Protein AF-A0AA88UWK4-F1 (afdb_monomer)

Mean predicted aligned error: 11.51 Å

Radius of gyration: 23.05 Å; Cα contacts (8 Å, |Δi|>4): 82; chains: 1; bounding box: 67×38×48 Å

pLDDT: mean 76.16, std 17.75, range [34.31, 93.62]

Organism: NCBI:txid112253

InterPro domains:
  IPR007863 Peptidase M16, C-terminal [PF05193] (40-125)
  IPR011249 Metalloenzyme, LuxS/M16 peptidase-like [SSF63411] (24-85)
  IPR011249 Metalloenzyme, LuxS/M16 peptidase-like [SSF63411] (92-139)
  IPR050626 Peptidase M16 [PTHR43690] (22-139)

Sequence (154 aa):
MTKTAVSLTLKELAICRLLTACTGNWDTLEVRPKARGLDTRQELLKFYEENYSANLMHLVVYAKESLDKIQSWVQNKFQEIRNTDRSYLRFPGQPCGEEHLQILVKAVPVKQGHKLRIVWPTTPSIFHYKEGPSRMHSYRILSVSNDQILELPL

Structure (mmCIF, N/CA/C/O backbone):
data_AF-A0AA88UWK4-F1
#
_entry.id   AF-A0AA88UWK4-F1
#
loop_
_atom_site.group_PDB
_atom_site.id
_atom_site.type_symbol
_atom_site.label_atom_id
_atom_site.label_alt_id
_atom_site.label_comp_id
_atom_site.label_asym_id
_atom_site.label_entity_id
_atom_site.label_seq_id
_atom_site.pdbx_PDB_ins_code
_atom_site.Cartn_x
_atom_site.Cartn_y
_atom_site.Cartn_z
_atom_site.occupancy
_atom_site.B_iso_or_equiv
_atom_site.auth_seq_id
_atom_site.auth_comp_id
_atom_site.auth_asym_id
_atom_site.auth_atom_id
_atom_site.pdbx_PDB_model_num
ATOM 1 N N . MET A 1 1 ? -19.348 24.586 9.462 1.00 36.88 1 MET A N 1
ATOM 2 C CA . MET A 1 1 ? -18.651 23.709 8.494 1.00 36.88 1 MET A CA 1
ATOM 3 C C . MET A 1 1 ? -17.726 22.761 9.252 1.00 36.88 1 MET A C 1
ATOM 5 O O . MET A 1 1 ? -16.619 23.144 9.615 1.00 36.88 1 MET A O 1
ATOM 9 N N . THR A 1 2 ? -18.198 21.562 9.587 1.00 35.56 2 THR A N 1
ATOM 10 C CA . THR A 1 2 ? -17.388 20.504 10.206 1.00 35.56 2 THR A CA 1
ATOM 11 C C . THR A 1 2 ? -16.641 19.758 9.102 1.00 35.56 2 THR A C 1
ATOM 13 O O . THR A 1 2 ? -17.247 19.142 8.233 1.00 35.56 2 THR A O 1
ATOM 16 N N . LYS A 1 3 ? -15.308 19.879 9.076 1.00 37.47 3 LYS A N 1
ATOM 17 C CA . LYS A 1 3 ? -14.453 19.037 8.232 1.00 37.47 3 LYS A CA 1
ATOM 18 C C . LYS A 1 3 ? -14.250 17.718 8.973 1.00 37.47 3 LYS A C 1
ATOM 20 O O . LYS A 1 3 ? -13.468 17.680 9.917 1.00 37.47 3 LYS A O 1
ATOM 25 N N . THR A 1 4 ? -14.962 16.673 8.572 1.00 42.09 4 THR A N 1
ATOM 26 C CA . THR A 1 4 ? -14.665 15.301 8.993 1.00 42.09 4 THR A CA 1
ATOM 27 C C . THR A 1 4 ? -13.615 14.753 8.036 1.00 42.09 4 THR A C 1
ATOM 29 O O . THR A 1 4 ? -13.880 14.613 6.843 1.00 42.09 4 THR A O 1
ATOM 32 N N . ALA A 1 5 ? -12.410 14.487 8.534 1.00 45.91 5 ALA A N 1
ATOM 33 C CA . ALA A 1 5 ? -11.391 13.793 7.757 1.00 45.91 5 ALA A CA 1
ATOM 34 C C . ALA A 1 5 ? -11.510 12.299 8.062 1.00 45.91 5 ALA A C 1
ATOM 36 O O . ALA A 1 5 ? -11.279 11.870 9.193 1.00 45.91 5 ALA A O 1
ATOM 37 N N . VAL A 1 6 ? -11.919 11.528 7.059 1.00 47.62 6 VAL A N 1
ATOM 38 C CA . VAL A 1 6 ? -11.982 10.066 7.102 1.00 47.62 6 VAL A CA 1
ATOM 39 C C . VAL A 1 6 ? -10.823 9.574 6.250 1.00 47.62 6 VAL A C 1
ATOM 41 O O . VAL A 1 6 ? -10.834 9.760 5.036 1.00 47.62 6 VAL A O 1
ATOM 44 N N . SER A 1 7 ? -9.807 8.995 6.882 1.00 44.47 7 SER A N 1
ATOM 45 C CA . SER A 1 7 ? -8.721 8.328 6.171 1.00 44.47 7 SER A CA 1
ATOM 46 C C . SER A 1 7 ? -8.895 6.828 6.347 1.00 44.47 7 SER A C 1
ATOM 48 O O . SER A 1 7 ? -8.703 6.294 7.441 1.00 44.47 7 SER A O 1
ATOM 50 N N . LEU A 1 8 ? -9.318 6.159 5.275 1.00 42.22 8 LEU A N 1
ATOM 51 C CA . LEU A 1 8 ? -9.213 4.710 5.160 1.00 42.22 8 LEU A CA 1
ATOM 52 C C . LEU A 1 8 ? -7.839 4.420 4.596 1.00 42.22 8 LEU A C 1
ATOM 54 O O . LEU A 1 8 ? -7.591 4.600 3.404 1.00 42.22 8 LEU A O 1
ATOM 58 N N . THR A 1 9 ? -6.939 3.993 5.466 1.00 41.75 9 THR A N 1
ATOM 59 C CA . THR A 1 9 ? -5.679 3.431 5.023 1.00 41.75 9 THR A CA 1
ATOM 60 C C . THR A 1 9 ? -5.873 1.926 4.956 1.00 41.75 9 THR A C 1
ATOM 62 O O . THR A 1 9 ? -5.909 1.214 5.959 1.00 41.75 9 THR A O 1
ATOM 65 N N . LEU A 1 10 ? -5.988 1.407 3.735 1.00 40.94 10 LEU A N 1
ATOM 66 C CA . LEU A 1 10 ? -5.460 0.073 3.495 1.00 40.94 10 LEU A CA 1
ATOM 67 C C . LEU A 1 10 ? -3.970 0.202 3.801 1.00 40.94 10 LEU A C 1
ATOM 69 O O . LEU A 1 10 ? -3.255 0.863 3.047 1.00 40.94 10 LEU A O 1
ATOM 73 N N . LYS A 1 11 ? -3.523 -0.320 4.957 1.00 40.34 11 LYS A N 1
ATOM 74 C CA . LYS A 1 11 ? -2.088 -0.511 5.205 1.00 40.34 11 LYS A CA 1
ATOM 75 C C . LYS A 1 11 ? -1.566 -1.177 3.960 1.00 40.34 11 LYS A C 1
ATOM 77 O O . LYS A 1 11 ? -2.089 -2.234 3.621 1.00 40.34 11 LYS A O 1
ATOM 82 N N . GLU A 1 12 ? -0.664 -0.467 3.286 1.00 38.22 12 GLU A N 1
ATOM 83 C CA . GLU A 1 12 ? -0.158 -0.758 1.956 1.00 38.22 12 GLU A CA 1
ATOM 84 C C . GLU A 1 12 ? -0.389 -2.227 1.617 1.00 38.22 12 GLU A C 1
ATOM 86 O O . GLU A 1 12 ? 0.346 -3.115 2.055 1.00 38.22 12 GLU A O 1
ATOM 91 N N . LEU A 1 13 ? -1.434 -2.484 0.824 1.00 38.31 13 LEU A N 1
ATOM 92 C CA . LEU A 1 13 ? -1.375 -3.563 -0.142 1.00 38.31 13 LEU A CA 1
ATOM 93 C C . LEU A 1 13 ? -0.200 -3.171 -1.033 1.00 38.31 13 LEU A C 1
ATOM 95 O O . LEU A 1 13 ? -0.368 -2.561 -2.084 1.00 38.31 13 LEU A O 1
ATOM 99 N N . ALA A 1 14 ? 1.012 -3.417 -0.534 1.00 40.28 14 ALA A N 1
ATOM 100 C CA . ALA A 1 14 ? 2.266 -3.277 -1.230 1.00 40.28 14 ALA A CA 1
ATOM 101 C C . ALA A 1 14 ? 2.276 -4.392 -2.270 1.00 40.28 14 ALA A C 1
ATOM 103 O O . ALA A 1 14 ? 3.037 -5.352 -2.210 1.00 40.28 14 ALA A O 1
ATOM 104 N N . ILE A 1 15 ? 1.393 -4.255 -3.254 1.00 40.16 15 ILE A N 1
ATOM 105 C CA . ILE A 1 15 ? 1.419 -4.952 -4.527 1.00 40.16 15 ILE A CA 1
ATOM 106 C C . ILE A 1 15 ? 2.450 -4.212 -5.376 1.00 40.16 15 ILE A C 1
ATOM 108 O O . ILE A 1 15 ? 2.211 -3.736 -6.475 1.00 40.16 15 ILE A O 1
ATOM 112 N N . CYS A 1 16 ? 3.643 -4.088 -4.822 1.00 38.03 16 CYS A N 1
ATOM 113 C CA . CYS A 1 16 ? 4.841 -3.985 -5.601 1.00 38.03 16 CYS A CA 1
ATOM 114 C C . CYS A 1 16 ? 5.586 -5.255 -5.207 1.00 38.03 16 CYS A C 1
ATOM 116 O O . CYS A 1 16 ? 6.433 -5.247 -4.316 1.00 38.03 16 CYS A O 1
ATOM 118 N N . ARG A 1 17 ? 5.277 -6.380 -5.880 1.00 50.75 17 ARG A N 1
ATOM 119 C CA . ARG A 1 17 ? 6.349 -7.355 -6.139 1.00 50.75 17 ARG A CA 1
ATOM 120 C C . ARG A 1 17 ? 7.501 -6.485 -6.623 1.00 50.75 17 ARG A C 1
ATOM 122 O O . ARG A 1 17 ? 7.263 -5.752 -7.577 1.00 50.75 17 ARG A O 1
ATOM 129 N N . LEU A 1 18 ? 8.639 -6.486 -5.931 1.00 50.09 18 LEU A N 1
ATOM 130 C CA . LEU A 1 18 ? 9.681 -5.435 -5.925 1.00 50.09 18 LEU A CA 1
ATOM 131 C C . LEU A 1 18 ? 10.144 -4.895 -7.301 1.00 50.09 18 LEU A C 1
ATOM 133 O O . LEU A 1 18 ? 10.849 -3.896 -7.362 1.00 50.09 18 LEU A O 1
ATOM 137 N N . LEU A 1 19 ? 9.728 -5.533 -8.395 1.00 50.56 19 LEU A N 1
ATOM 138 C CA . LEU A 1 19 ? 10.054 -5.251 -9.789 1.00 50.56 19 LEU A CA 1
ATOM 139 C C . LEU A 1 19 ? 8.848 -4.817 -10.657 1.00 50.56 19 LEU A C 1
ATOM 141 O O . LEU A 1 19 ? 8.991 -4.662 -11.866 1.00 50.56 19 LEU A O 1
ATOM 145 N N . THR A 1 20 ? 7.648 -4.653 -10.092 1.00 59.19 20 THR A N 1
ATOM 146 C CA . THR A 1 20 ? 6.429 -4.300 -10.850 1.00 59.19 20 THR A CA 1
ATOM 147 C C . THR A 1 20 ? 6.219 -2.789 -10.864 1.00 59.19 20 THR A C 1
ATOM 149 O O . THR A 1 20 ? 6.358 -2.134 -9.835 1.00 59.19 20 THR A O 1
ATOM 152 N N . ALA A 1 21 ? 5.862 -2.225 -12.020 1.00 68.38 21 ALA A N 1
ATOM 153 C CA . ALA A 1 21 ? 5.541 -0.805 -12.140 1.00 68.38 21 ALA A CA 1
ATOM 154 C C . ALA A 1 21 ? 4.229 -0.478 -11.405 1.00 68.38 21 ALA A C 1
ATOM 156 O O . ALA A 1 21 ? 3.156 -0.883 -11.844 1.00 68.38 21 ALA A O 1
ATOM 157 N N . CYS A 1 22 ? 4.315 0.266 -10.299 1.00 68.69 22 CYS A N 1
ATOM 158 C CA . CYS A 1 22 ? 3.179 0.463 -9.390 1.00 68.69 22 CYS A CA 1
ATOM 159 C C . CYS A 1 22 ? 2.201 1.57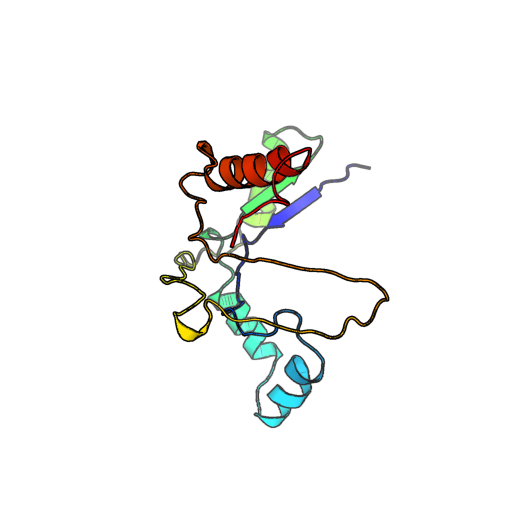4 -9.830 1.00 68.69 22 CYS A C 1
ATOM 161 O O . CYS A 1 22 ? 1.063 1.593 -9.380 1.00 68.69 22 CYS A O 1
ATOM 163 N N . THR A 1 23 ? 2.616 2.505 -10.698 1.00 77.75 23 THR A N 1
ATOM 164 C CA . THR A 1 23 ? 1.768 3.636 -11.134 1.00 77.75 23 THR A CA 1
ATOM 165 C C . THR A 1 23 ? 0.768 3.249 -12.227 1.00 77.75 23 THR A C 1
ATOM 167 O O . THR A 1 23 ? -0.332 3.792 -12.271 1.00 77.75 23 THR A O 1
ATOM 170 N N . GLY A 1 24 ? 1.152 2.322 -13.110 1.00 83.56 24 GLY A N 1
ATOM 171 C CA . GLY A 1 24 ? 0.427 2.051 -14.352 1.00 83.56 24 GLY A CA 1
ATOM 172 C C . GLY A 1 24 ? 0.505 3.206 -15.368 1.00 83.56 24 GLY A C 1
ATOM 173 O O . GLY A 1 24 ? 0.806 4.353 -15.044 1.00 83.56 24 GLY A O 1
ATOM 174 N N . ASN A 1 25 ? 0.267 2.888 -16.635 1.00 87.00 25 ASN A N 1
ATOM 175 C CA . ASN A 1 25 ? 0.093 3.822 -17.747 1.00 87.00 25 ASN A CA 1
ATOM 176 C C . ASN A 1 25 ? -0.973 3.286 -18.729 1.00 87.00 25 ASN A C 1
ATOM 178 O O . ASN A 1 25 ? -1.467 2.164 -18.571 1.00 87.00 25 ASN A O 1
ATOM 182 N N . TRP A 1 26 ? -1.305 4.078 -19.754 1.00 87.44 26 TRP A N 1
ATOM 183 C CA . TRP A 1 26 ? -2.288 3.708 -20.783 1.00 87.44 26 TRP A CA 1
ATOM 184 C C . TRP A 1 26 ? -1.973 2.367 -21.464 1.00 87.44 26 TRP A C 1
ATOM 186 O O . TRP A 1 26 ? -2.854 1.531 -21.658 1.00 87.44 26 TRP A O 1
ATOM 196 N N . ASP A 1 27 ? -0.695 2.115 -21.737 1.00 88.56 27 ASP A N 1
ATOM 197 C CA . ASP A 1 27 ? -0.240 0.861 -22.329 1.00 88.56 27 ASP A CA 1
ATOM 198 C C . ASP A 1 27 ? -0.511 -0.349 -21.409 1.00 88.56 27 ASP A C 1
ATOM 200 O O . ASP A 1 27 ? -1.065 -1.361 -21.840 1.00 88.56 27 ASP A O 1
ATOM 204 N N . THR A 1 28 ? -0.215 -0.235 -20.112 1.00 86.94 28 THR A N 1
ATOM 205 C CA . THR A 1 28 ? -0.408 -1.320 -19.137 1.00 86.94 28 THR A CA 1
ATOM 206 C C . THR A 1 28 ? -1.866 -1.567 -18.753 1.00 86.94 28 THR A C 1
ATOM 208 O O . THR A 1 28 ? -2.195 -2.696 -18.402 1.00 86.94 28 THR A O 1
ATOM 211 N N . LEU A 1 29 ? -2.723 -0.541 -18.796 1.00 86.12 29 LEU A N 1
ATOM 212 C CA . LEU A 1 29 ? -4.106 -0.617 -18.307 1.00 86.12 29 LEU A CA 1
ATOM 213 C C . LEU A 1 29 ? -5.137 -0.812 -19.426 1.00 86.12 29 LEU A C 1
ATOM 215 O O . LEU A 1 29 ? -6.233 -1.305 -19.157 1.00 86.12 29 LEU A O 1
ATOM 219 N N . GLU A 1 30 ? -4.797 -0.459 -20.669 1.00 84.94 30 GLU A N 1
ATOM 220 C CA . GLU A 1 30 ? -5.730 -0.524 -21.794 1.00 84.94 30 GLU A CA 1
ATOM 221 C C . GLU A 1 30 ? -5.175 -1.298 -22.992 1.00 84.94 30 GLU A C 1
ATOM 223 O O . GLU A 1 30 ? -5.782 -2.286 -23.403 1.00 84.94 30 GLU A O 1
ATOM 228 N N . VAL A 1 31 ? -4.017 -0.909 -23.534 1.00 89.75 31 VAL A N 1
ATOM 229 C CA . VAL A 1 31 ? -3.499 -1.491 -24.788 1.00 89.75 31 VAL A CA 1
ATOM 230 C C . VAL A 1 31 ? -3.124 -2.966 -24.613 1.00 89.75 31 VAL A C 1
ATOM 232 O O . VAL A 1 31 ? -3.616 -3.829 -25.343 1.00 89.75 31 VAL A O 1
ATOM 235 N N . ARG A 1 32 ? -2.289 -3.290 -23.618 1.00 89.75 32 ARG A N 1
ATOM 236 C CA . ARG A 1 32 ? -1.813 -4.664 -23.379 1.00 89.75 32 ARG A CA 1
ATOM 237 C C . ARG A 1 32 ? -2.914 -5.613 -22.889 1.00 89.75 32 ARG A C 1
ATOM 239 O O . ARG A 1 32 ? -2.930 -6.746 -23.372 1.00 89.75 32 ARG A O 1
ATOM 246 N N . PRO A 1 33 ? -3.828 -5.220 -21.978 1.00 88.69 33 PRO A N 1
ATOM 247 C CA . PRO A 1 33 ? -4.951 -6.072 -21.584 1.00 88.69 33 PRO A CA 1
ATOM 248 C C . PRO A 1 33 ? -5.904 -6.371 -22.744 1.00 88.69 33 PRO A C 1
ATOM 250 O O . PRO A 1 33 ? -6.212 -7.539 -22.975 1.00 88.69 33 PRO A O 1
ATOM 253 N N . LYS A 1 34 ? -6.276 -5.361 -23.547 1.00 89.00 34 LYS A N 1
ATOM 254 C CA . LYS A 1 34 ? -7.136 -5.555 -24.728 1.00 89.00 34 LYS A CA 1
ATOM 255 C C . LYS A 1 34 ? -6.496 -6.480 -25.759 1.00 89.00 34 LYS A C 1
ATOM 257 O O . LYS A 1 34 ? -7.164 -7.375 -26.264 1.00 89.00 34 LYS A O 1
ATOM 262 N N . ALA A 1 35 ? -5.195 -6.329 -26.014 1.00 90.50 35 ALA A N 1
ATOM 263 C CA . ALA A 1 35 ? -4.453 -7.227 -26.903 1.00 90.50 35 ALA A CA 1
ATOM 264 C C . ALA A 1 35 ? -4.426 -8.688 -26.407 1.00 90.50 35 ALA A C 1
ATOM 266 O O . ALA A 1 35 ? -4.276 -9.607 -27.205 1.00 90.50 35 ALA A O 1
ATOM 267 N N . ARG A 1 36 ? -4.581 -8.911 -25.096 1.00 90.00 36 ARG A N 1
ATOM 268 C CA . ARG A 1 36 ? -4.672 -10.239 -24.467 1.00 90.00 36 ARG A CA 1
ATOM 269 C C . ARG A 1 36 ? -6.112 -10.736 -24.299 1.00 90.00 36 ARG A C 1
ATOM 271 O O . ARG A 1 36 ? -6.301 -11.809 -23.738 1.00 90.00 36 ARG A O 1
ATOM 278 N N . GLY A 1 37 ? -7.109 -9.972 -24.751 1.00 89.62 37 GLY A N 1
ATOM 279 C CA . GLY A 1 37 ? -8.526 -10.300 -24.580 1.00 89.62 37 GLY A CA 1
ATOM 280 C C . GLY A 1 37 ? -9.025 -10.199 -23.135 1.00 89.62 37 GLY A C 1
ATOM 281 O O . GLY A 1 37 ? -10.028 -10.819 -22.799 1.00 89.62 37 GLY A O 1
ATOM 282 N N . LEU A 1 38 ? -8.328 -9.454 -22.272 1.00 88.88 38 LEU A N 1
ATOM 283 C CA . LEU A 1 38 ? -8.717 -9.254 -20.877 1.00 88.88 38 LEU A CA 1
ATOM 284 C C . LEU A 1 38 ? -9.616 -8.023 -20.741 1.00 88.88 38 LEU A C 1
ATOM 286 O O . LEU A 1 38 ? -9.285 -6.946 -21.242 1.00 88.88 38 LEU A O 1
ATOM 290 N N . ASP A 1 39 ? -10.720 -8.171 -20.009 1.00 90.31 39 ASP A N 1
ATOM 291 C CA . ASP A 1 39 ? -11.547 -7.044 -19.586 1.00 90.31 39 ASP A CA 1
ATOM 292 C C . ASP A 1 39 ? -10.990 -6.449 -18.287 1.00 90.31 39 ASP A C 1
ATOM 294 O O . ASP A 1 39 ? -11.101 -7.030 -17.203 1.00 90.31 39 ASP A O 1
ATOM 298 N N . 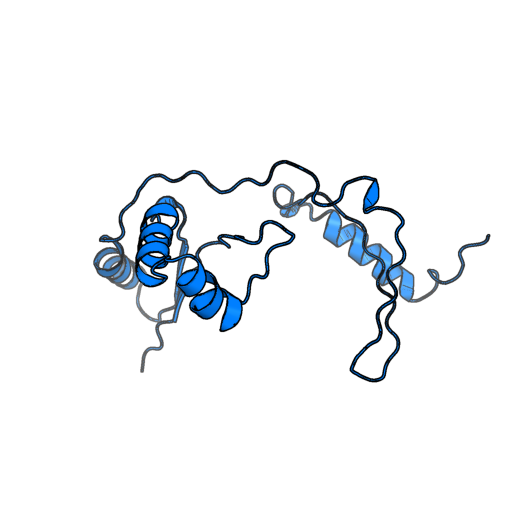THR A 1 40 ? -10.413 -5.250 -18.392 1.00 87.38 40 THR A N 1
ATOM 299 C CA . THR A 1 40 ? -9.848 -4.512 -17.257 1.00 87.38 40 THR A CA 1
ATOM 300 C C . THR A 1 40 ? -10.872 -4.296 -16.136 1.00 87.38 40 THR A C 1
ATOM 302 O O . THR A 1 40 ? -10.498 -4.279 -14.963 1.00 87.38 40 THR A O 1
ATOM 305 N N . ARG A 1 41 ? -12.169 -4.160 -16.452 1.00 89.38 41 ARG A N 1
ATOM 306 C CA . ARG A 1 41 ? -13.217 -3.976 -15.437 1.00 89.38 41 ARG A CA 1
ATOM 307 C C . ARG A 1 41 ? -13.413 -5.235 -14.600 1.00 89.38 41 ARG A C 1
ATOM 309 O O . ARG A 1 41 ? -13.557 -5.132 -13.384 1.00 89.38 41 ARG A O 1
ATOM 316 N N . GLN A 1 42 ? -13.437 -6.401 -15.239 1.00 91.31 42 GLN A N 1
ATOM 317 C CA . GLN A 1 42 ? -13.609 -7.673 -14.536 1.00 91.31 42 GLN A CA 1
ATOM 318 C C . GLN A 1 42 ? -12.411 -7.970 -13.636 1.00 91.31 42 GLN A C 1
ATOM 320 O O . GLN A 1 42 ? -12.600 -8.338 -12.480 1.00 91.31 42 GLN A O 1
ATOM 325 N N . GLU A 1 43 ? -11.192 -7.720 -14.116 1.00 88.38 43 GLU A N 1
ATOM 326 C CA . GLU A 1 43 ? -9.985 -7.875 -13.296 1.00 88.38 43 GLU A CA 1
ATOM 327 C C . GLU A 1 43 ? -9.958 -6.904 -12.108 1.00 88.38 43 GLU A C 1
ATOM 329 O O . GLU A 1 43 ? -9.540 -7.283 -11.017 1.00 88.38 43 GLU A O 1
ATOM 334 N N . LEU A 1 44 ? -10.469 -5.677 -12.264 1.00 88.31 44 LEU A N 1
ATOM 335 C CA . LEU A 1 44 ? -10.611 -4.738 -11.146 1.00 88.31 44 LEU A CA 1
ATOM 336 C C . LEU A 1 44 ? -11.596 -5.254 -10.083 1.00 88.31 44 LEU A C 1
ATOM 338 O O . LEU A 1 44 ? -11.325 -5.145 -8.888 1.00 88.31 44 LEU A O 1
ATOM 342 N N . LEU A 1 45 ? -12.735 -5.810 -10.506 1.00 89.75 45 LEU A N 1
ATOM 343 C CA . LEU A 1 45 ? -13.728 -6.383 -9.591 1.00 89.75 45 LEU A CA 1
ATOM 344 C C . LEU A 1 45 ? -13.165 -7.598 -8.854 1.00 89.75 45 LEU A C 1
ATOM 346 O O . LEU A 1 45 ? -13.262 -7.673 -7.632 1.00 89.75 45 LEU A O 1
ATOM 350 N N . LYS A 1 46 ? -12.497 -8.494 -9.578 1.00 89.38 46 LYS A N 1
ATOM 351 C CA . LYS A 1 46 ? -11.799 -9.639 -8.997 1.00 89.38 46 LYS A CA 1
ATOM 352 C C . LYS A 1 46 ? -10.743 -9.192 -7.987 1.00 89.38 46 LYS A C 1
ATOM 354 O O . LYS A 1 46 ? -10.706 -9.685 -6.866 1.00 89.38 46 LYS A O 1
ATOM 359 N N . PHE A 1 47 ? -9.938 -8.194 -8.345 1.00 87.25 47 PHE A N 1
ATOM 360 C CA . PHE A 1 47 ? -8.943 -7.616 -7.450 1.00 87.25 47 PHE A CA 1
ATOM 361 C C . PHE A 1 47 ? -9.572 -7.044 -6.171 1.00 87.25 47 PHE A C 1
ATOM 363 O O . PHE A 1 47 ? -9.037 -7.251 -5.077 1.00 87.25 47 PHE A O 1
ATOM 370 N N . TYR A 1 48 ? -10.706 -6.349 -6.295 1.00 86.12 48 TYR A N 1
ATOM 371 C CA . TYR A 1 48 ? -11.467 -5.836 -5.159 1.00 86.12 48 TYR A CA 1
ATOM 372 C C . TYR A 1 48 ? -11.931 -6.978 -4.245 1.00 86.12 48 TYR A C 1
ATOM 374 O O . TYR A 1 48 ? -11.630 -6.962 -3.056 1.00 86.12 48 TYR A O 1
ATOM 382 N N . GLU A 1 49 ? -12.574 -8.009 -4.787 1.00 87.31 49 GLU A N 1
ATOM 383 C CA . GLU A 1 49 ? -13.070 -9.156 -4.012 1.00 87.31 49 GLU A CA 1
ATOM 384 C C . GLU A 1 49 ? -11.951 -9.980 -3.347 1.00 87.31 49 GLU A C 1
ATOM 386 O O . GLU A 1 49 ? -12.129 -10.550 -2.266 1.00 87.31 49 GLU A O 1
ATOM 391 N N . GLU A 1 50 ? -10.777 -10.042 -3.974 1.00 86.19 50 GLU A N 1
ATOM 392 C CA . GLU A 1 50 ? -9.622 -10.773 -3.455 1.00 86.19 50 GLU A CA 1
ATOM 393 C C . GLU A 1 50 ? -8.893 -10.019 -2.335 1.00 86.19 50 GLU A C 1
ATOM 395 O O . GLU A 1 50 ? -8.442 -10.647 -1.375 1.00 86.19 50 GLU A O 1
ATOM 400 N N . ASN A 1 51 ? -8.777 -8.689 -2.438 1.00 84.00 51 ASN A N 1
ATOM 401 C CA . ASN A 1 51 ? -7.868 -7.903 -1.595 1.00 84.00 51 ASN A CA 1
ATOM 402 C C . ASN A 1 51 ? -8.574 -6.967 -0.599 1.00 84.00 51 ASN A C 1
ATOM 404 O O . ASN A 1 51 ? -7.990 -6.632 0.433 1.00 84.00 51 ASN A O 1
ATOM 408 N N . TYR A 1 52 ? -9.812 -6.534 -0.863 1.00 85.50 52 TYR A N 1
ATOM 409 C CA . TYR A 1 52 ? -10.551 -5.636 0.029 1.00 85.50 52 TYR A CA 1
ATOM 410 C C . TYR A 1 52 ? -11.335 -6.447 1.064 1.00 85.50 52 TYR A C 1
ATOM 412 O O . TYR A 1 52 ? -12.460 -6.877 0.828 1.00 85.50 52 TYR A O 1
ATOM 420 N N . SER A 1 53 ? -10.744 -6.614 2.248 1.00 89.00 53 SER A N 1
ATOM 421 C CA . SER A 1 53 ? -11.381 -7.275 3.391 1.00 89.00 53 SER A CA 1
ATOM 422 C C . SER A 1 53 ? -11.351 -6.399 4.640 1.00 89.00 53 SER A C 1
ATOM 424 O O . SER A 1 53 ? -10.322 -5.791 4.945 1.00 89.00 53 SER A O 1
ATOM 426 N N . ALA A 1 54 ? -12.461 -6.365 5.388 1.00 88.69 54 ALA A N 1
ATOM 427 C CA . ALA A 1 54 ? -12.601 -5.539 6.591 1.00 88.69 54 ALA A CA 1
ATOM 428 C C . ALA A 1 54 ? -11.480 -5.767 7.623 1.00 88.69 54 ALA A C 1
ATOM 430 O O . ALA A 1 54 ? -10.999 -4.809 8.221 1.00 88.69 54 ALA A O 1
ATOM 431 N N . ASN A 1 55 ? -11.009 -7.008 7.794 1.00 89.06 55 ASN A N 1
ATOM 432 C CA . ASN A 1 55 ? -9.946 -7.343 8.747 1.00 89.06 55 ASN A CA 1
ATOM 433 C C . ASN A 1 55 ? -8.566 -6.741 8.402 1.00 89.06 55 ASN A C 1
ATOM 435 O O . ASN A 1 55 ? -7.712 -6.635 9.281 1.00 89.06 55 ASN A O 1
ATOM 439 N N . LEU A 1 56 ? -8.336 -6.338 7.147 1.00 87.62 56 LEU A N 1
ATOM 440 C CA . LEU A 1 56 ? -7.092 -5.693 6.707 1.00 87.62 56 LEU A CA 1
ATOM 441 C C . LEU A 1 56 ? -7.192 -4.158 6.685 1.00 87.62 56 LEU A C 1
ATOM 443 O O . LEU A 1 56 ? -6.173 -3.461 6.695 1.00 87.62 56 LEU A O 1
ATOM 447 N N . MET A 1 57 ? -8.405 -3.607 6.673 1.00 87.44 57 MET A N 1
ATOM 448 C CA . MET A 1 57 ? -8.642 -2.167 6.585 1.00 87.44 57 MET A CA 1
ATOM 449 C C . MET A 1 57 ? -8.448 -1.479 7.932 1.00 87.44 57 MET A C 1
ATOM 451 O O . MET A 1 57 ? -8.815 -2.003 8.979 1.00 87.44 57 MET A O 1
ATOM 455 N N . HIS A 1 58 ? -7.860 -0.285 7.911 1.00 86.50 58 HIS A N 1
ATOM 456 C CA . HIS A 1 58 ? -7.741 0.567 9.087 1.00 86.50 58 HIS A CA 1
ATOM 457 C C . HIS A 1 58 ? -8.433 1.897 8.787 1.00 86.50 58 HIS A C 1
ATOM 459 O O . HIS A 1 58 ? -8.266 2.476 7.711 1.00 86.50 58 HIS A O 1
ATOM 465 N N . LEU A 1 59 ? -9.231 2.374 9.738 1.00 87.31 59 LEU A N 1
ATOM 466 C CA . LEU A 1 59 ? -9.997 3.604 9.606 1.00 87.31 59 LEU A CA 1
ATOM 467 C C . LEU A 1 59 ? -9.592 4.579 10.709 1.00 87.31 59 LEU A C 1
ATOM 469 O O . LEU A 1 59 ? -9.634 4.244 11.891 1.00 87.31 59 LEU A O 1
ATOM 473 N N . VAL A 1 60 ? -9.250 5.803 10.316 1.00 88.62 60 VAL A N 1
ATOM 474 C CA . VAL A 1 60 ? -9.018 6.917 11.236 1.00 88.62 60 VAL A CA 1
ATOM 475 C C . VAL A 1 60 ? -10.000 8.033 10.903 1.00 88.62 60 VAL A C 1
ATOM 477 O O . VAL A 1 60 ? -10.053 8.506 9.766 1.00 88.62 60 VAL A O 1
ATOM 480 N N . VAL A 1 61 ? -10.778 8.454 11.902 1.00 87.31 61 VAL A N 1
ATOM 481 C CA . VAL A 1 61 ? -11.748 9.547 11.779 1.00 87.31 61 VAL A CA 1
ATOM 482 C C . VAL A 1 61 ? -11.356 10.675 12.716 1.00 87.31 61 VAL A C 1
ATOM 484 O O . VAL A 1 61 ? -11.203 10.469 13.917 1.00 87.31 61 VAL A O 1
ATOM 487 N N . TYR A 1 62 ? -11.225 11.875 12.159 1.00 88.12 62 TYR A N 1
ATOM 488 C CA . TYR A 1 62 ? -11.033 13.100 12.922 1.00 88.12 62 TYR A CA 1
ATOM 489 C C . TYR A 1 62 ? -12.268 13.987 12.782 1.00 88.12 62 TYR A C 1
ATOM 491 O O . TYR A 1 62 ? -12.629 14.391 11.671 1.00 88.12 62 TYR A O 1
ATOM 499 N N . ALA A 1 63 ? -12.924 14.266 13.907 1.00 87.94 63 ALA A N 1
ATOM 500 C CA . ALA A 1 63 ? -14.171 15.019 13.966 1.00 87.94 63 ALA A CA 1
ATOM 501 C C . ALA A 1 63 ? -14.239 15.853 15.260 1.00 87.94 63 ALA A C 1
ATOM 503 O O . ALA A 1 63 ? -13.453 15.638 16.182 1.00 87.94 63 ALA A O 1
ATOM 504 N N . LYS A 1 64 ? -15.146 16.836 15.314 1.00 90.31 64 LYS A N 1
ATOM 505 C CA . LYS A 1 64 ? -15.326 17.717 16.490 1.00 90.31 64 LYS A CA 1
ATOM 506 C C . LYS A 1 64 ? -16.356 17.170 17.482 1.00 90.31 64 LYS A C 1
ATOM 508 O O . LYS A 1 64 ? -16.533 17.723 18.562 1.00 90.31 64 LYS A O 1
ATOM 513 N N . GLU A 1 65 ? -17.090 16.151 17.068 1.00 91.88 65 GLU A N 1
ATOM 514 C CA . GLU A 1 65 ? -18.159 15.508 17.806 1.00 91.88 65 GLU A CA 1
ATOM 515 C C . GLU A 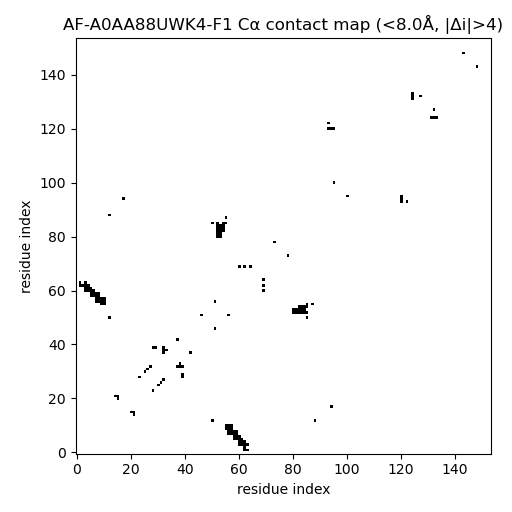1 65 ? -17.620 14.606 18.930 1.00 91.88 65 GLU A C 1
ATOM 517 O O . GLU A 1 65 ? -16.434 14.282 18.983 1.00 91.88 65 GLU A O 1
ATOM 522 N N . SER A 1 66 ? -18.502 14.191 19.845 1.00 93.00 66 SER A N 1
ATOM 523 C CA . SER A 1 66 ? -18.143 13.236 20.896 1.00 93.00 66 SER A CA 1
ATOM 524 C C . SER A 1 66 ? -17.811 11.859 20.316 1.00 93.00 66 SER A C 1
ATOM 526 O O . SER A 1 66 ? -18.318 11.478 19.257 1.00 93.00 66 SER A O 1
ATOM 528 N N . LEU A 1 67 ? -17.000 11.088 21.046 1.00 92.75 67 LEU A N 1
ATOM 529 C CA . LEU A 1 67 ? -16.599 9.737 20.644 1.00 92.75 67 LEU A CA 1
ATOM 530 C C . LEU A 1 67 ? -17.806 8.830 20.366 1.00 92.75 67 LEU A C 1
ATOM 532 O O . LEU A 1 67 ? -17.804 8.134 19.356 1.00 92.75 67 LEU A O 1
ATOM 536 N N . ASP A 1 68 ? -18.871 8.921 21.169 1.00 93.62 68 ASP A N 1
ATOM 537 C CA . ASP A 1 68 ? -20.089 8.119 20.976 1.00 93.62 68 ASP A CA 1
ATOM 538 C C . ASP A 1 68 ? -20.774 8.409 19.634 1.00 93.62 68 ASP A C 1
ATOM 540 O O . ASP A 1 68 ? -21.223 7.502 18.929 1.00 93.62 68 ASP A O 1
ATOM 544 N N . LYS A 1 69 ? -20.819 9.690 19.238 1.00 92.75 69 LYS A N 1
ATOM 545 C CA . LYS A 1 69 ? -21.398 10.104 17.953 1.00 92.75 69 LYS A CA 1
ATOM 546 C C . LYS A 1 69 ? -20.547 9.617 16.788 1.00 92.75 69 LYS A C 1
ATOM 548 O O . LYS A 1 69 ? -21.089 9.092 15.818 1.00 92.75 69 LYS A O 1
ATOM 553 N N . ILE A 1 70 ? -19.225 9.760 16.900 1.00 92.31 70 ILE A N 1
ATOM 554 C CA . ILE A 1 70 ? -18.282 9.289 15.880 1.00 92.31 70 ILE A CA 1
ATOM 555 C C . ILE A 1 70 ? -18.401 7.770 15.727 1.00 92.31 70 ILE A C 1
ATOM 557 O O . ILE A 1 70 ? -18.505 7.280 14.605 1.00 92.31 70 ILE A O 1
ATOM 561 N N . GLN A 1 71 ? -18.459 7.030 16.834 1.00 91.62 71 GLN A N 1
ATOM 562 C CA . GLN A 1 71 ? -18.618 5.581 16.824 1.00 91.62 71 GLN A CA 1
ATOM 563 C C . GLN A 1 71 ? -19.920 5.160 16.138 1.00 91.62 71 GLN A C 1
ATOM 565 O O . GLN A 1 71 ? -19.880 4.299 15.262 1.00 91.62 71 GLN A O 1
ATOM 570 N N . SER A 1 72 ? -21.052 5.789 16.470 1.00 93.25 72 SER A N 1
ATOM 571 C CA . SER A 1 72 ? -22.338 5.492 15.825 1.00 93.25 72 SER A CA 1
ATOM 572 C C . SER A 1 72 ? -22.291 5.736 14.312 1.00 93.25 72 SER A C 1
ATOM 574 O O . SER A 1 72 ? -22.737 4.900 13.529 1.00 93.25 72 SER A O 1
ATOM 576 N N . TRP A 1 73 ? -21.689 6.842 13.867 1.00 91.12 73 TRP A N 1
ATOM 577 C CA . TRP A 1 73 ? -21.536 7.128 12.437 1.00 91.12 73 TRP A CA 1
ATOM 578 C C . TRP A 1 73 ? -20.639 6.126 11.723 1.00 91.12 73 TRP A C 1
ATOM 580 O O . TRP A 1 73 ? -20.954 5.713 10.605 1.00 91.12 73 TRP A O 1
ATOM 590 N N . VAL A 1 74 ? -19.535 5.737 12.360 1.00 92.38 74 VAL A N 1
ATOM 591 C CA . VAL A 1 74 ? -18.614 4.743 11.813 1.00 92.38 74 VAL A CA 1
ATOM 592 C C . VAL A 1 74 ? -19.304 3.388 11.705 1.00 92.38 74 VAL A C 1
ATOM 594 O O . VAL A 1 74 ? -19.280 2.792 10.634 1.00 92.38 74 VAL A O 1
ATOM 597 N N . GLN A 1 75 ? -19.985 2.930 12.755 1.00 90.69 75 GLN A N 1
ATOM 598 C CA . GLN A 1 75 ? -20.729 1.670 12.725 1.00 90.69 75 GLN A CA 1
ATOM 599 C C . GLN A 1 75 ? -21.779 1.680 11.613 1.00 90.69 75 GLN A C 1
ATOM 601 O O . GLN A 1 75 ? -21.761 0.806 10.754 1.00 90.69 75 GLN A O 1
ATOM 606 N N . ASN A 1 76 ? -22.607 2.724 11.542 1.00 91.94 76 ASN A N 1
ATOM 607 C CA . ASN A 1 76 ? -23.669 2.807 10.542 1.00 91.94 76 ASN A CA 1
ATOM 608 C C . ASN A 1 76 ? -23.145 2.781 9.097 1.00 91.94 76 ASN A C 1
ATOM 610 O O . ASN A 1 76 ? -23.797 2.206 8.231 1.00 91.94 76 ASN A O 1
ATOM 614 N N . LYS A 1 77 ? -21.989 3.402 8.821 1.00 88.81 77 LYS A N 1
ATOM 615 C CA . LYS A 1 77 ? -21.429 3.498 7.460 1.00 88.81 77 LYS A CA 1
ATOM 616 C C . LYS A 1 77 ? -20.541 2.324 7.060 1.00 88.81 77 LYS A C 1
ATOM 618 O O . LYS A 1 77 ? -20.474 2.010 5.878 1.00 88.81 77 LYS A O 1
ATOM 623 N N . PHE A 1 78 ? -19.824 1.727 8.007 1.00 89.50 78 PHE A N 1
ATOM 624 C CA . PHE A 1 78 ? -18.779 0.740 7.719 1.00 89.50 78 PHE A CA 1
ATOM 625 C C . PHE A 1 78 ? -19.169 -0.696 8.090 1.00 89.50 78 PHE A C 1
ATOM 627 O O . PHE A 1 78 ? -18.443 -1.617 7.727 1.00 89.50 78 PHE A O 1
ATOM 634 N N . GLN A 1 79 ? -20.316 -0.913 8.744 1.00 90.50 79 GLN A N 1
ATOM 635 C CA . GLN A 1 79 ? -20.815 -2.259 9.069 1.00 90.50 79 GLN A CA 1
ATOM 636 C C . GLN A 1 79 ? -21.045 -3.153 7.843 1.00 90.50 79 G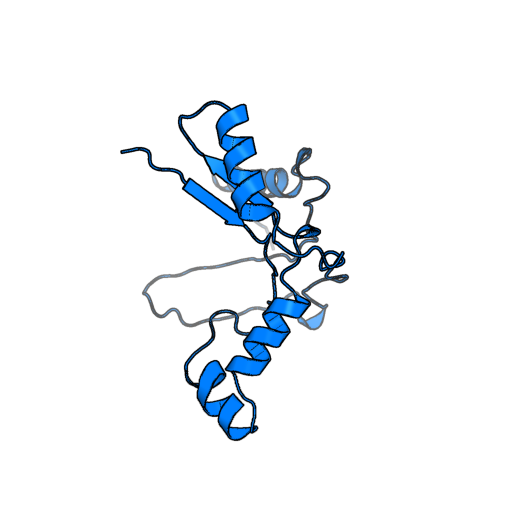LN A C 1
ATOM 638 O O . GLN A 1 79 ? -20.951 -4.370 7.951 1.00 90.50 79 GLN A O 1
ATOM 643 N N . GLU A 1 80 ? -21.337 -2.568 6.680 1.00 90.06 80 GLU A N 1
ATOM 644 C CA . GLU A 1 80 ? -21.624 -3.321 5.452 1.00 90.06 80 GLU A CA 1
ATOM 645 C C . GLU A 1 80 ? -20.360 -3.861 4.764 1.00 90.06 80 GLU A C 1
ATOM 647 O O . GLU A 1 80 ? -20.455 -4.669 3.836 1.00 90.06 80 GLU A O 1
ATOM 652 N N . ILE A 1 81 ? -19.165 -3.439 5.196 1.00 88.56 81 ILE A N 1
ATOM 653 C CA . ILE A 1 81 ? -17.919 -3.937 4.613 1.00 88.56 81 ILE A CA 1
ATOM 654 C C . ILE A 1 81 ? -17.751 -5.407 4.986 1.00 88.56 81 ILE A C 1
ATOM 656 O O . ILE A 1 81 ? -17.613 -5.776 6.152 1.00 88.56 81 ILE A O 1
ATOM 660 N N . ARG A 1 82 ? -17.710 -6.254 3.958 1.00 88.94 82 ARG A N 1
ATOM 661 C CA . ARG A 1 82 ? -17.547 -7.696 4.119 1.00 88.94 82 ARG A CA 1
ATOM 662 C C . ARG A 1 82 ? -16.184 -8.020 4.726 1.00 88.94 82 ARG A C 1
ATOM 664 O O . ARG A 1 82 ? -15.140 -7.566 4.252 1.00 88.94 82 ARG A O 1
ATOM 671 N N . ASN A 1 83 ? -16.198 -8.862 5.752 1.00 89.12 83 ASN A N 1
ATOM 672 C CA . ASN A 1 83 ? -14.994 -9.500 6.257 1.00 89.12 83 ASN A CA 1
ATOM 673 C C . ASN A 1 83 ? -14.825 -10.861 5.574 1.00 89.12 83 ASN A C 1
ATOM 675 O O . ASN A 1 83 ? -15.672 -11.735 5.735 1.00 89.12 83 ASN A O 1
ATOM 679 N N . THR A 1 84 ? -13.741 -11.037 4.820 1.00 87.62 84 THR A N 1
ATOM 680 C CA . THR A 1 84 ? -13.382 -12.312 4.171 1.00 87.62 84 THR A CA 1
ATOM 681 C C . THR A 1 84 ? -12.200 -13.008 4.858 1.00 87.62 84 THR A C 1
ATOM 683 O O . THR A 1 84 ? -11.628 -13.932 4.290 1.00 87.62 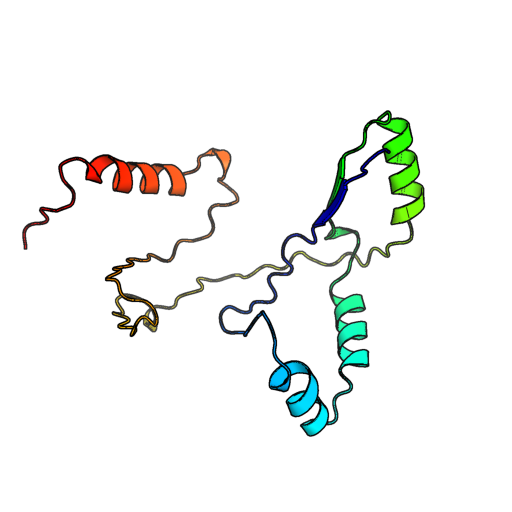84 THR A O 1
ATOM 686 N N . ASP A 1 85 ? -11.838 -12.556 6.068 1.00 87.06 85 ASP A N 1
ATOM 687 C CA . ASP A 1 85 ? -10.785 -13.105 6.936 1.00 87.06 85 ASP A CA 1
ATOM 688 C C . ASP A 1 85 ? -9.464 -13.402 6.208 1.00 87.06 85 ASP A C 1
ATOM 690 O O . ASP A 1 85 ? -8.874 -14.480 6.276 1.00 87.06 85 ASP A O 1
ATOM 694 N N . ARG A 1 86 ? -8.999 -12.419 5.430 1.00 85.44 86 ARG A N 1
ATOM 695 C CA . ARG A 1 86 ? -7.784 -12.561 4.625 1.00 85.44 86 ARG A CA 1
ATOM 696 C C . ARG A 1 86 ? -6.533 -12.493 5.489 1.00 85.44 86 ARG A C 1
ATOM 698 O O . ARG A 1 86 ? -6.401 -11.621 6.344 1.00 85.44 86 ARG A O 1
ATOM 705 N N . SER A 1 87 ? -5.566 -13.356 5.205 1.00 84.56 87 SER A N 1
ATOM 706 C CA . SER A 1 87 ? -4.253 -13.296 5.842 1.00 84.56 87 SER A CA 1
ATOM 707 C C . SER A 1 87 ? -3.473 -12.055 5.405 1.00 84.56 87 SER A C 1
ATOM 709 O O . SER A 1 87 ? -3.495 -11.677 4.234 1.00 84.56 87 SER A O 1
ATOM 711 N N . TYR A 1 88 ? -2.711 -11.472 6.329 1.00 79.12 88 TYR A N 1
ATOM 712 C CA . TYR A 1 88 ? -1.810 -10.365 6.021 1.00 79.12 88 TYR A CA 1
ATOM 713 C C . TYR A 1 88 ? -0.737 -10.786 5.005 1.00 79.12 88 TYR A C 1
ATOM 715 O O . TYR A 1 88 ? -0.126 -11.849 5.149 1.00 79.12 88 TYR A O 1
ATOM 723 N N . LEU A 1 89 ? -0.464 -9.938 4.009 1.00 76.38 89 LEU A N 1
ATOM 724 C CA . LEU A 1 89 ? 0.590 -10.194 3.030 1.00 76.38 89 LEU A CA 1
ATOM 725 C C . LEU A 1 89 ? 1.961 -10.197 3.709 1.00 76.38 89 LEU A C 1
ATOM 727 O O . LEU A 1 89 ? 2.390 -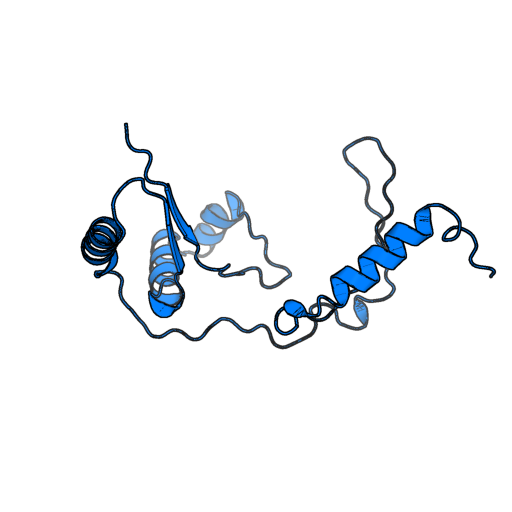9.217 4.320 1.00 76.38 89 LEU A O 1
ATOM 731 N N . ARG A 1 90 ? 2.662 -11.322 3.594 1.00 74.00 90 ARG A N 1
ATOM 732 C CA . ARG A 1 90 ? 4.015 -11.510 4.116 1.00 74.00 90 ARG A CA 1
ATOM 733 C C . ARG A 1 90 ? 4.937 -11.746 2.932 1.00 74.00 90 ARG A C 1
ATOM 735 O O . ARG A 1 90 ? 4.663 -12.608 2.105 1.00 74.00 90 ARG A O 1
ATOM 742 N N . PHE A 1 91 ? 6.037 -11.008 2.886 1.00 74.56 91 PHE A N 1
ATOM 743 C CA . PHE A 1 91 ? 7.104 -11.218 1.913 1.00 74.56 91 PHE A CA 1
ATOM 744 C C . PHE A 1 91 ? 8.289 -11.864 2.638 1.00 74.56 91 PHE A C 1
ATOM 746 O O . PHE A 1 91 ? 9.125 -11.146 3.187 1.00 74.56 91 PHE A O 1
ATOM 753 N N . PRO A 1 92 ? 8.328 -13.206 2.750 1.00 67.88 92 PRO A N 1
ATOM 754 C CA . PRO A 1 92 ? 9.476 -13.887 3.326 1.00 67.88 92 PRO A CA 1
ATOM 755 C C . PRO A 1 92 ? 10.652 -13.801 2.347 1.00 67.88 92 PRO A C 1
ATOM 757 O O . PRO A 1 92 ? 10.526 -14.193 1.190 1.00 67.88 92 PRO A O 1
ATOM 760 N N . GLY A 1 93 ? 11.789 -13.287 2.811 1.00 67.62 93 GLY A N 1
ATOM 761 C CA . GLY A 1 93 ? 13.027 -13.236 2.033 1.00 67.62 93 GLY A CA 1
ATOM 762 C C . GLY A 1 93 ? 13.680 -11.858 2.011 1.00 67.62 93 GLY A C 1
ATOM 763 O O . GLY A 1 93 ? 13.084 -10.851 2.399 1.00 67.62 93 GLY A O 1
ATOM 764 N N . GLN A 1 94 ? 14.934 -11.828 1.565 1.00 70.62 94 GLN A N 1
ATOM 765 C CA . GLN A 1 94 ? 15.667 -10.588 1.353 1.00 70.62 94 GLN A CA 1
ATOM 766 C C . GLN A 1 94 ? 15.401 -10.087 -0.074 1.00 70.62 94 GLN A C 1
ATOM 768 O O . GLN A 1 94 ? 15.531 -10.867 -1.014 1.00 70.62 94 GLN A O 1
ATOM 773 N N . PRO A 1 95 ? 15.034 -8.806 -0.269 1.00 69.50 95 PRO A N 1
ATOM 774 C CA . PRO A 1 95 ? 14.736 -8.266 -1.598 1.00 69.50 95 PRO A CA 1
ATOM 775 C C . PRO A 1 95 ? 15.939 -8.285 -2.553 1.00 69.50 95 PRO A C 1
ATOM 777 O O . PRO A 1 95 ? 15.748 -8.263 -3.764 1.00 69.50 95 PRO A O 1
ATOM 780 N N . CYS A 1 96 ? 17.159 -8.319 -2.010 1.00 73.69 96 CYS A N 1
ATOM 781 C CA . CYS A 1 96 ? 18.407 -8.357 -2.763 1.00 73.69 96 CYS A CA 1
ATOM 782 C C . CYS A 1 96 ? 19.128 -9.687 -2.507 1.00 73.69 96 CYS A C 1
ATOM 784 O O . CYS A 1 96 ? 19.516 -9.950 -1.364 1.00 73.69 96 CYS A O 1
ATOM 786 N N . GLY A 1 97 ? 19.311 -10.481 -3.565 1.00 79.38 97 GLY A N 1
ATOM 787 C CA . GLY A 1 97 ? 20.241 -11.618 -3.597 1.00 79.38 97 GLY A CA 1
ATOM 788 C C . GLY A 1 97 ? 21.708 -11.175 -3.672 1.00 79.38 97 GLY A C 1
ATOM 789 O O . GLY A 1 97 ? 21.990 -9.977 -3.746 1.00 79.38 97 GLY A O 1
ATOM 790 N N . GLU A 1 98 ? 22.640 -12.127 -3.656 1.00 81.31 98 GLU A N 1
ATOM 791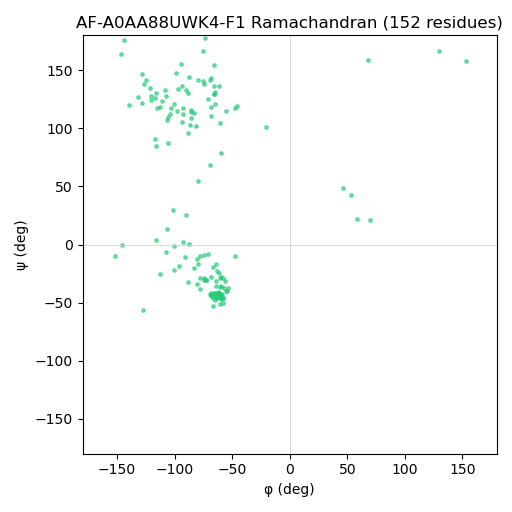 C CA . GLU A 1 98 ? 24.088 -11.863 -3.714 1.00 81.31 98 GLU A CA 1
ATOM 792 C C . GLU A 1 98 ? 24.495 -11.121 -4.994 1.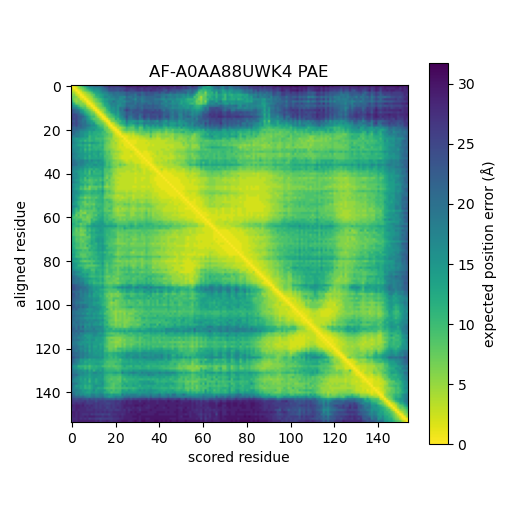00 81.31 98 GLU A C 1
ATOM 794 O O . GLU A 1 98 ? 25.316 -10.208 -4.952 1.00 81.31 98 GLU A O 1
ATOM 799 N N . GLU A 1 99 ? 23.838 -11.429 -6.111 1.00 83.06 99 GLU A N 1
ATOM 800 C CA . GLU A 1 99 ? 24.026 -10.805 -7.421 1.00 83.06 99 GLU A CA 1
ATOM 801 C C . GLU A 1 99 ? 23.652 -9.314 -7.456 1.00 83.06 99 GLU A C 1
ATOM 803 O O . GLU A 1 99 ? 24.045 -8.583 -8.364 1.00 83.06 99 GLU A O 1
ATOM 808 N N . HIS A 1 100 ? 22.896 -8.852 -6.459 1.00 82.62 100 HIS A N 1
ATOM 809 C CA . HIS A 1 100 ? 22.457 -7.466 -6.323 1.00 82.62 100 HIS A CA 1
ATOM 810 C C . HIS A 1 100 ? 23.306 -6.669 -5.319 1.00 82.62 100 HIS A C 1
ATOM 812 O O . HIS A 1 100 ? 23.046 -5.483 -5.098 1.00 82.62 100 HIS A O 1
ATOM 818 N N . LEU A 1 101 ? 24.294 -7.303 -4.680 1.00 84.44 101 LEU A N 1
ATOM 819 C CA . LEU A 1 101 ? 25.204 -6.669 -3.729 1.00 84.44 101 LEU A CA 1
ATOM 820 C C . LEU A 1 101 ? 26.486 -6.211 -4.431 1.00 84.44 101 LEU A C 1
ATOM 822 O O . LEU A 1 101 ? 26.873 -6.740 -5.465 1.00 84.44 101 LEU A O 1
ATOM 826 N N . GLN A 1 102 ? 27.151 -5.203 -3.857 1.00 85.06 102 GLN A N 1
ATOM 827 C CA . GLN A 1 102 ? 28.437 -4.676 -4.352 1.00 85.06 102 GLN A CA 1
ATOM 828 C C . GLN A 1 102 ? 28.412 -4.163 -5.806 1.00 85.06 102 GLN A C 1
ATOM 830 O O . GLN A 1 102 ? 29.449 -4.033 -6.454 1.00 85.06 102 GLN A O 1
ATOM 835 N N . ILE A 1 103 ? 27.230 -3.812 -6.314 1.00 88.62 103 ILE A N 1
ATOM 836 C CA . ILE A 1 103 ? 27.070 -3.243 -7.650 1.00 88.62 103 ILE A CA 1
ATOM 837 C C . ILE A 1 103 ? 27.221 -1.718 -7.632 1.00 88.62 103 ILE A C 1
ATOM 839 O O . ILE A 1 103 ? 26.756 -1.031 -6.720 1.00 88.62 103 ILE A O 1
ATOM 843 N N . LEU A 1 104 ? 27.823 -1.172 -8.691 1.00 89.50 104 LEU A N 1
ATOM 844 C CA . LEU A 1 104 ? 27.880 0.267 -8.935 1.00 89.50 104 LEU A CA 1
ATOM 845 C C . LEU A 1 104 ? 26.892 0.646 -10.038 1.00 89.50 104 LEU A C 1
ATOM 847 O O . LEU A 1 104 ? 27.094 0.323 -11.207 1.00 89.50 104 LEU A O 1
ATOM 851 N N . VAL A 1 105 ? 25.850 1.393 -9.677 1.00 88.88 105 VAL A N 1
ATOM 852 C CA . VAL A 1 105 ? 24.860 1.897 -10.636 1.00 88.88 105 VAL A CA 1
ATOM 853 C C . VAL A 1 105 ? 25.199 3.336 -11.016 1.00 88.88 105 VAL A C 1
ATOM 855 O O . VAL A 1 105 ? 25.130 4.241 -10.185 1.00 88.88 105 VAL A O 1
ATOM 858 N N . LYS A 1 106 ? 25.538 3.559 -12.290 1.00 89.88 106 LYS A N 1
ATOM 859 C CA . LYS A 1 106 ? 25.738 4.897 -12.867 1.00 89.88 106 LYS A CA 1
ATOM 860 C C . LYS A 1 106 ? 24.489 5.293 -13.652 1.00 89.88 106 LYS A C 1
ATOM 862 O O . LYS A 1 106 ? 24.107 4.597 -14.585 1.00 89.88 106 LYS A O 1
ATOM 867 N N . ALA A 1 107 ? 23.862 6.405 -13.278 1.00 89.06 107 ALA A N 1
ATOM 868 C CA . ALA A 1 107 ? 22.663 6.921 -13.934 1.00 89.06 107 ALA A CA 1
ATOM 869 C C . ALA A 1 107 ? 22.876 8.371 -14.382 1.00 89.06 107 ALA A C 1
ATOM 871 O O . ALA A 1 107 ? 23.496 9.157 -13.665 1.00 89.06 107 ALA A O 1
ATOM 872 N N . VAL A 1 108 ? 22.341 8.724 -15.553 1.00 90.50 108 VAL A N 1
ATOM 873 C CA . VAL A 1 108 ? 22.390 10.091 -16.087 1.00 90.50 108 VAL A CA 1
ATOM 874 C C . VAL A 1 108 ? 21.208 10.880 -15.515 1.00 90.50 108 VAL A C 1
ATOM 876 O O . VAL A 1 108 ? 20.058 10.514 -15.774 1.00 90.50 108 VAL A O 1
ATOM 879 N N . PRO A 1 109 ? 21.439 11.930 -14.708 1.00 89.44 109 PRO A N 1
ATOM 880 C CA . PRO A 1 109 ? 20.348 12.707 -14.148 1.00 89.44 109 PRO A CA 1
ATOM 881 C C . PRO A 1 109 ? 19.738 13.624 -15.216 1.00 89.44 109 PRO A C 1
ATOM 883 O O . PRO A 1 109 ? 20.445 14.232 -16.012 1.00 89.44 109 PRO A O 1
ATOM 886 N N . VAL A 1 110 ? 18.410 13.762 -15.201 1.00 90.56 110 VAL A N 1
ATOM 887 C CA . VAL A 1 110 ? 17.695 14.705 -16.085 1.00 90.56 110 VAL A CA 1
ATOM 888 C C . VAL A 1 110 ? 17.904 16.157 -15.636 1.00 90.56 110 VAL A C 1
ATOM 890 O O . VAL A 1 110 ? 17.901 17.075 -16.448 1.00 90.56 110 VAL A O 1
ATOM 893 N N . LYS A 1 111 ? 18.087 16.377 -14.328 1.00 90.06 111 LYS A N 1
ATOM 894 C CA . LYS A 1 111 ? 18.383 17.692 -13.746 1.00 90.06 111 LYS A CA 1
ATOM 895 C C . LYS A 1 111 ? 19.879 17.830 -13.486 1.00 90.06 111 LYS A C 1
ATOM 897 O O . LYS A 1 111 ? 20.530 16.857 -13.115 1.00 90.06 111 LYS A O 1
ATOM 902 N N . GLN A 1 112 ? 20.399 19.048 -13.609 1.00 84.56 112 GLN A N 1
ATOM 903 C CA . GLN A 1 112 ? 21.797 19.340 -13.311 1.00 84.56 112 GLN A CA 1
ATOM 904 C C . GLN A 1 112 ? 22.087 19.156 -11.814 1.00 84.56 112 GLN A C 1
ATOM 906 O O . GLN A 1 112 ? 21.356 19.664 -10.962 1.00 84.56 112 GLN A O 1
ATOM 911 N N . GLY A 1 113 ? 23.142 18.405 -11.501 1.00 84.88 113 GLY A N 1
ATOM 912 C CA . GLY A 1 113 ? 23.584 18.138 -10.136 1.00 84.88 113 GLY A CA 1
ATOM 913 C C . GLY A 1 113 ? 24.327 16.809 -10.017 1.00 84.88 113 GLY A C 1
ATOM 914 O O . GLY A 1 113 ? 24.157 15.907 -10.836 1.00 84.88 113 GLY A O 1
ATOM 915 N N . HIS A 1 114 ? 25.137 16.683 -8.968 1.00 88.19 114 HIS A N 1
ATOM 916 C CA . HIS A 1 114 ? 25.840 15.446 -8.635 1.00 88.19 114 HIS A CA 1
ATOM 917 C C . HIS A 1 114 ? 25.208 14.823 -7.392 1.00 88.19 114 HIS A C 1
ATOM 919 O O . HIS A 1 114 ? 24.955 15.509 -6.403 1.00 88.19 114 HIS A O 1
ATOM 925 N N . LYS A 1 115 ? 24.933 13.518 -7.441 1.00 85.38 115 LYS A N 1
ATOM 926 C CA . LYS A 1 115 ? 24.369 12.781 -6.310 1.00 85.38 115 LYS A CA 1
ATOM 927 C C . LYS A 1 115 ? 25.020 11.412 -6.205 1.00 85.38 115 LYS A C 1
ATOM 929 O O . LYS A 1 115 ? 24.884 10.597 -7.111 1.00 85.38 115 LYS A O 1
ATOM 934 N N . LEU A 1 116 ? 25.661 11.154 -5.072 1.00 89.19 116 LEU A N 1
ATOM 935 C CA . LEU A 1 116 ? 26.087 9.819 -4.674 1.00 89.19 116 LEU A CA 1
ATOM 936 C C . LEU A 1 116 ? 25.039 9.235 -3.721 1.00 89.19 116 LEU A C 1
ATOM 938 O O . LEU A 1 116 ? 24.561 9.919 -2.816 1.00 89.19 116 LEU A O 1
ATOM 942 N N . ARG A 1 117 ? 24.645 7.980 -3.940 1.00 85.50 117 ARG A N 1
ATOM 943 C CA . ARG A 1 117 ? 23.771 7.233 -3.028 1.00 85.50 117 ARG A CA 1
ATOM 944 C C . ARG A 1 117 ? 24.425 5.904 -2.712 1.00 85.50 117 ARG A C 1
ATOM 946 O O . ARG A 1 117 ? 24.654 5.116 -3.622 1.00 85.50 117 ARG A O 1
ATOM 953 N N . ILE A 1 118 ? 24.661 5.663 -1.430 1.00 87.94 118 ILE A N 1
ATOM 954 C CA . ILE A 1 118 ? 25.110 4.371 -0.919 1.00 87.94 118 ILE A CA 1
ATOM 955 C C . ILE A 1 118 ? 23.921 3.750 -0.190 1.00 87.94 118 ILE A C 1
ATOM 957 O O . ILE A 1 118 ? 23.259 4.420 0.604 1.00 87.94 118 ILE A O 1
ATOM 961 N N . VAL A 1 119 ? 23.585 2.509 -0.534 1.00 84.88 119 VAL A N 1
ATOM 962 C CA . VAL A 1 119 ? 22.397 1.816 -0.027 1.00 84.88 119 VAL A CA 1
ATOM 963 C C . VAL A 1 119 ? 22.809 0.432 0.441 1.00 84.88 119 VAL A C 1
ATOM 965 O O . VAL A 1 119 ? 23.390 -0.329 -0.325 1.00 84.88 119 VAL A O 1
ATOM 968 N N . TRP A 1 120 ? 22.452 0.102 1.680 1.00 83.69 120 TRP A N 1
ATOM 969 C CA . TRP A 1 120 ? 22.599 -1.239 2.233 1.00 83.69 120 TRP A CA 1
ATOM 970 C C . TRP A 1 120 ? 21.210 -1.846 2.437 1.00 83.69 120 TRP A C 1
ATOM 972 O O . TRP A 1 120 ? 20.382 -1.232 3.122 1.00 83.69 120 TRP A O 1
ATOM 982 N N . PRO A 1 121 ? 20.916 -3.019 1.849 1.00 79.00 121 PRO A N 1
ATOM 983 C CA . PRO A 1 121 ? 19.672 -3.711 2.133 1.00 79.00 121 PRO A CA 1
ATOM 984 C C . PRO A 1 121 ? 19.686 -4.160 3.596 1.00 79.00 121 PRO A C 1
ATOM 986 O O . PRO A 1 121 ? 20.647 -4.758 4.068 1.00 79.00 121 PRO A O 1
ATOM 989 N N . THR A 1 122 ? 18.619 -3.849 4.325 1.00 75.75 122 THR A N 1
ATOM 990 C CA . THR A 1 122 ? 18.448 -4.267 5.719 1.00 75.75 122 THR A CA 1
ATOM 991 C C . THR A 1 122 ? 17.092 -4.929 5.879 1.00 75.75 122 THR A C 1
ATOM 993 O O . THR A 1 122 ? 16.125 -4.575 5.200 1.00 75.75 122 THR A O 1
ATOM 996 N N . THR A 1 123 ? 17.013 -5.915 6.768 1.00 71.00 123 THR A N 1
ATOM 997 C CA . THR A 1 123 ? 15.741 -6.554 7.100 1.00 71.00 123 THR A CA 1
ATOM 998 C C . THR A 1 123 ? 14.820 -5.544 7.789 1.00 71.00 123 THR A C 1
ATOM 1000 O O . THR A 1 123 ? 15.281 -4.833 8.690 1.00 71.00 123 THR A O 1
ATOM 1003 N N . PRO A 1 124 ? 13.524 -5.485 7.432 1.00 67.25 124 PRO A N 1
ATOM 1004 C CA . PRO A 1 124 ? 12.575 -4.584 8.075 1.00 67.25 124 PRO A CA 1
ATOM 1005 C C . PRO A 1 124 ? 12.543 -4.804 9.595 1.00 67.25 124 PRO A C 1
ATOM 1007 O O . PRO A 1 124 ? 12.123 -5.854 10.075 1.00 67.25 124 PRO A O 1
ATOM 1010 N N . SER A 1 125 ? 12.955 -3.802 10.371 1.00 65.81 125 SER A N 1
ATOM 1011 C CA . SER A 1 125 ? 13.015 -3.857 11.839 1.00 65.81 125 SER A CA 1
ATOM 1012 C C . SER A 1 125 ? 11.717 -3.390 12.508 1.00 65.81 125 SER A C 1
ATOM 1014 O O . SER A 1 125 ? 11.728 -2.957 13.657 1.00 65.81 125 SER A O 1
ATOM 1016 N N . ILE A 1 126 ? 10.576 -3.487 11.812 1.00 71.69 126 ILE A N 1
ATOM 1017 C CA . ILE A 1 126 ? 9.294 -2.928 12.276 1.00 71.69 126 ILE A CA 1
ATOM 1018 C C . ILE A 1 126 ? 8.827 -3.527 13.613 1.00 71.69 126 ILE A C 1
ATOM 1020 O O . ILE A 1 126 ? 8.197 -2.839 14.410 1.00 71.69 126 ILE A O 1
ATOM 1024 N N . PHE A 1 127 ? 9.194 -4.778 13.902 1.00 74.31 127 PHE A N 1
ATOM 1025 C CA . PHE A 1 127 ? 8.914 -5.419 15.190 1.00 74.31 127 PHE A CA 1
ATOM 1026 C C . PHE A 1 127 ? 9.715 -4.802 16.351 1.00 74.31 127 PHE A C 1
ATOM 1028 O O . PHE A 1 127 ? 9.220 -4.750 17.471 1.00 74.31 127 PHE A O 1
ATOM 1035 N N . HIS A 1 128 ? 10.894 -4.242 16.069 1.00 77.12 128 HIS A N 1
ATOM 1036 C CA . HIS A 1 128 ? 11.773 -3.567 17.031 1.00 77.12 128 HIS A CA 1
ATOM 1037 C C . HIS A 1 128 ? 11.659 -2.037 16.934 1.00 77.12 128 HIS A C 1
ATOM 1039 O O . HIS A 1 128 ? 12.615 -1.306 17.204 1.00 77.12 128 HIS A O 1
ATOM 1045 N N . TYR A 1 129 ? 10.490 -1.515 16.539 1.00 79.69 129 TYR A N 1
ATOM 1046 C CA . TYR A 1 129 ? 10.304 -0.073 16.333 1.00 79.69 129 TYR A CA 1
ATOM 1047 C C . TYR A 1 129 ? 10.608 0.766 17.588 1.00 79.69 129 TYR A C 1
ATOM 1049 O O . TYR A 1 129 ? 11.022 1.916 17.452 1.00 79.69 129 TYR A O 1
ATOM 1057 N N . LYS A 1 130 ? 10.415 0.199 18.792 1.00 82.06 130 LYS A N 1
ATOM 1058 C CA . LYS A 1 130 ? 10.694 0.867 20.075 1.00 82.06 130 LYS A CA 1
ATOM 1059 C C . LYS A 1 130 ? 12.188 1.063 20.321 1.00 82.06 130 LYS A C 1
ATOM 1061 O O . LYS A 1 130 ? 12.590 2.126 20.776 1.00 82.06 130 LYS A O 1
ATOM 1066 N N . GLU A 1 131 ? 12.990 0.050 20.013 1.00 83.44 131 GLU A N 1
ATOM 1067 C CA . GLU A 1 131 ? 14.452 0.102 20.133 1.00 83.44 131 GLU A CA 1
ATOM 1068 C C . GLU A 1 131 ? 15.058 0.985 19.036 1.00 83.44 131 GLU A C 1
ATOM 1070 O O . GLU A 1 131 ? 16.088 1.627 19.231 1.00 83.44 131 GLU A O 1
ATOM 1075 N N . GLY A 1 132 ? 14.400 1.041 17.872 1.00 80.00 132 GLY A N 1
ATOM 1076 C CA . GLY A 1 132 ? 14.789 1.888 16.750 1.00 80.00 132 GLY A CA 1
ATOM 1077 C C . GLY A 1 132 ? 16.248 1.713 16.306 1.00 80.00 132 GLY A C 1
ATOM 1078 O O . GLY A 1 132 ? 16.892 2.726 16.013 1.00 80.00 132 GLY A O 1
ATOM 1079 N N . PRO A 1 133 ? 16.793 0.482 16.212 1.00 78.50 133 PRO A N 1
ATOM 1080 C CA . PRO A 1 133 ? 18.217 0.271 15.968 1.00 78.50 133 PRO A CA 1
ATOM 1081 C C . PRO A 1 133 ? 18.664 0.944 14.669 1.00 78.50 133 PRO A C 1
ATOM 1083 O O . PRO A 1 133 ? 19.635 1.694 14.666 1.00 78.50 133 PRO A O 1
ATOM 1086 N N . SER A 1 134 ? 17.920 0.783 13.572 1.00 78.12 134 SER A N 1
ATOM 1087 C CA . SER A 1 134 ? 18.230 1.416 12.280 1.00 78.12 134 SER A CA 1
ATOM 1088 C C . SER A 1 134 ? 18.322 2.946 12.381 1.00 78.12 134 SER A C 1
ATOM 1090 O O . SER A 1 134 ? 19.204 3.554 11.778 1.00 78.12 134 SER A O 1
ATOM 1092 N N . ARG A 1 135 ? 17.461 3.569 13.201 1.00 78.00 135 ARG A N 1
ATOM 1093 C CA . ARG A 1 135 ? 17.482 5.017 13.445 1.00 78.00 135 ARG A CA 1
ATOM 1094 C C . ARG A 1 135 ? 18.756 5.423 14.181 1.00 78.00 135 ARG A C 1
ATOM 1096 O O . ARG A 1 135 ? 19.410 6.367 13.749 1.00 78.00 135 ARG A O 1
ATOM 1103 N N . MET A 1 136 ? 19.142 4.693 15.225 1.00 77.38 136 MET A N 1
ATOM 1104 C CA . MET A 1 136 ? 20.368 4.972 15.983 1.00 77.38 136 MET A CA 1
ATOM 1105 C C . MET A 1 136 ? 21.629 4.871 15.115 1.00 77.38 136 MET A C 1
ATOM 1107 O O . MET A 1 136 ? 22.470 5.767 15.154 1.00 77.38 136 MET A O 1
ATOM 1111 N N . HIS A 1 137 ? 21.740 3.832 14.281 1.00 77.56 137 HIS A N 1
ATOM 1112 C CA . HIS A 1 137 ? 22.866 3.686 13.350 1.00 77.56 137 HIS A CA 1
ATOM 1113 C C . HIS A 1 137 ? 22.899 4.826 12.327 1.00 77.56 137 HIS A C 1
ATOM 1115 O O . HIS A 1 137 ? 23.944 5.441 12.126 1.00 77.56 137 HIS A O 1
ATOM 1121 N N . SER A 1 138 ? 21.747 5.159 11.733 1.00 79.12 138 SER A N 1
ATOM 1122 C CA . SER A 1 138 ? 21.653 6.263 10.771 1.00 79.12 138 SER A CA 1
ATOM 1123 C C . SER A 1 138 ? 22.030 7.610 11.391 1.00 79.12 138 SER A C 1
ATOM 1125 O O . SER A 1 138 ? 22.780 8.367 10.783 1.00 79.12 138 SER A O 1
ATOM 1127 N N . TYR A 1 139 ? 21.587 7.880 12.624 1.00 79.19 139 TYR A N 1
ATOM 1128 C CA . TYR A 1 139 ? 21.951 9.085 13.359 1.00 79.19 139 TYR A CA 1
ATOM 1129 C C . TYR A 1 139 ? 23.460 9.173 13.570 1.00 79.19 139 TYR A C 1
ATOM 1131 O O . TYR A 1 139 ? 24.024 10.221 13.299 1.00 79.19 139 TYR A O 1
ATOM 1139 N N . ARG A 1 140 ? 24.123 8.087 13.989 1.00 75.62 140 ARG A N 1
ATOM 1140 C CA . ARG A 1 140 ? 25.578 8.090 14.213 1.00 75.62 140 ARG A CA 1
ATOM 1141 C C . ARG A 1 140 ? 26.364 8.336 12.930 1.00 75.62 140 ARG A C 1
ATOM 1143 O O . ARG A 1 140 ? 27.289 9.137 12.934 1.00 75.62 140 ARG A O 1
ATOM 1150 N N . ILE A 1 141 ? 25.974 7.698 11.828 1.00 78.44 141 ILE A N 1
ATOM 1151 C CA . ILE A 1 141 ? 26.601 7.937 10.520 1.00 78.44 141 ILE A CA 1
ATOM 1152 C C . ILE A 1 141 ? 26.431 9.413 10.127 1.00 78.44 141 ILE A C 1
ATOM 1154 O O . ILE A 1 141 ? 27.378 10.075 9.725 1.00 78.44 141 ILE A O 1
ATOM 1158 N N . LEU A 1 142 ? 25.242 9.981 10.304 1.00 71.50 142 LEU A N 1
ATOM 1159 C CA . LEU A 1 142 ? 25.000 11.377 9.939 1.00 71.50 142 LEU A CA 1
ATOM 1160 C C . LEU A 1 142 ? 25.625 12.378 10.927 1.00 71.50 142 LEU A C 1
ATOM 1162 O O . LEU A 1 142 ? 26.047 13.450 10.512 1.00 71.50 142 LEU A O 1
ATOM 1166 N N . SER A 1 143 ? 25.745 12.048 12.214 1.00 64.12 143 SER A N 1
ATOM 1167 C CA . SER A 1 143 ? 26.303 12.947 13.232 1.00 64.12 143 SER A CA 1
ATOM 1168 C C . SER A 1 143 ? 27.830 13.009 13.201 1.00 64.12 143 SER A C 1
ATOM 1170 O O . SER A 1 143 ? 28.402 14.036 13.543 1.00 64.12 143 SER A O 1
ATOM 1172 N N . VAL A 1 144 ? 28.503 11.939 12.763 1.00 55.12 144 VAL A N 1
ATOM 1173 C CA . VAL A 1 144 ? 29.970 11.919 12.569 1.00 55.12 144 VAL A CA 1
ATOM 1174 C C . VAL A 1 144 ? 30.379 12.715 11.309 1.00 55.12 144 VAL A C 1
ATOM 1176 O O . VAL A 1 144 ? 31.550 13.039 11.112 1.00 55.12 144 VAL A O 1
ATOM 1179 N N . SER A 1 145 ? 29.402 13.126 10.490 1.00 50.78 145 SER A N 1
ATOM 1180 C CA . SER A 1 145 ? 29.609 13.927 9.274 1.00 50.78 145 SER A CA 1
ATOM 1181 C C . SER A 1 145 ? 30.010 15.382 9.533 1.00 50.78 145 SER A C 1
ATOM 1183 O O . SER A 1 145 ? 30.349 16.068 8.574 1.00 50.78 145 SER A O 1
ATOM 1185 N N . ASN A 1 146 ? 29.981 15.860 10.784 1.00 46.75 146 ASN A N 1
ATOM 1186 C CA . ASN A 1 146 ? 30.487 17.199 11.079 1.00 46.75 146 ASN A CA 1
ATOM 1187 C C . ASN A 1 146 ? 32.016 17.266 11.190 1.00 46.75 146 ASN A C 1
ATOM 1189 O O . ASN A 1 146 ? 32.510 18.372 11.055 1.00 46.75 146 ASN A O 1
ATOM 1193 N N . ASP A 1 147 ? 32.753 16.150 11.350 1.00 47.88 147 ASP A N 1
ATOM 1194 C CA . ASP A 1 147 ? 34.228 16.224 11.446 1.00 47.88 147 ASP A CA 1
ATOM 1195 C C . ASP A 1 147 ? 35.055 14.998 10.973 1.00 47.88 147 ASP A C 1
ATOM 1197 O O . ASP A 1 147 ? 36.276 15.126 10.916 1.00 47.88 147 ASP A O 1
ATOM 1201 N N . GLN A 1 148 ? 34.505 13.807 10.654 1.00 51.81 148 GLN A N 1
ATOM 1202 C CA . GLN A 1 148 ? 35.382 12.606 10.532 1.00 51.81 148 GLN A CA 1
ATOM 1203 C C . GLN A 1 148 ? 35.044 11.524 9.475 1.00 51.81 148 GLN A C 1
ATOM 1205 O O . GLN A 1 148 ? 35.795 10.563 9.363 1.00 51.81 148 GLN A O 1
ATOM 1210 N N . ILE A 1 149 ? 33.980 11.609 8.661 1.00 50.69 149 ILE A N 1
ATOM 1211 C CA . ILE A 1 149 ? 33.670 10.507 7.700 1.00 50.69 149 ILE A CA 1
ATOM 1212 C C . ILE A 1 149 ? 34.513 10.540 6.406 1.00 50.69 149 ILE A C 1
ATOM 1214 O O . ILE A 1 149 ? 34.541 9.558 5.668 1.00 50.69 149 ILE A O 1
ATOM 1218 N N . LEU A 1 150 ? 35.231 11.629 6.117 1.00 45.66 150 LEU A N 1
ATOM 1219 C CA . LEU A 1 150 ? 35.994 11.759 4.865 1.00 45.66 150 LEU A CA 1
ATOM 1220 C C . LEU A 1 150 ? 37.422 11.189 4.901 1.00 45.66 150 LEU A C 1
ATOM 1222 O O . LEU A 1 150 ? 38.080 11.208 3.865 1.00 45.66 150 LEU A O 1
ATOM 1226 N N . GLU A 1 151 ? 37.884 10.623 6.018 1.00 38.06 151 GLU A N 1
ATOM 1227 C CA . GLU A 1 151 ? 39.173 9.924 6.069 1.00 38.06 151 GLU A CA 1
ATOM 1228 C C . GLU A 1 151 ? 38.977 8.445 6.411 1.00 38.06 151 GLU A C 1
ATOM 1230 O O . GLU A 1 151 ? 38.956 8.038 7.569 1.00 38.06 151 GLU A O 1
ATOM 1235 N N . LEU A 1 152 ? 38.831 7.618 5.374 1.00 34.31 152 LEU A N 1
ATOM 1236 C CA . LEU A 1 152 ? 39.151 6.197 5.472 1.00 34.31 152 LEU A CA 1
ATOM 1237 C C . LEU A 1 152 ? 40.501 5.989 4.771 1.00 34.31 152 LEU A C 1
ATOM 1239 O O . LEU A 1 152 ? 40.586 6.271 3.572 1.00 34.31 152 LEU A O 1
ATOM 1243 N N . PRO A 1 153 ? 41.556 5.544 5.480 1.00 34.97 153 PRO A N 1
ATOM 1244 C CA . PRO A 1 153 ? 42.807 5.177 4.840 1.00 34.97 153 PRO A CA 1
ATOM 1245 C C . PRO A 1 153 ? 42.601 3.901 4.013 1.00 34.97 153 PRO A C 1
ATOM 1247 O O . PRO A 1 153 ? 41.841 3.012 4.406 1.00 34.97 153 PRO A O 1
ATOM 1250 N N . LEU A 1 154 ? 43.255 3.877 2.849 1.00 35.19 154 LEU A N 1
ATOM 1251 C CA . LEU A 1 154 ? 43.394 2.722 1.956 1.00 35.19 154 LEU A CA 1
ATOM 1252 C C . LEU A 1 154 ? 44.015 1.514 2.668 1.00 35.19 154 LEU A C 1
ATOM 1254 O O . LEU A 1 154 ? 44.941 1.730 3.483 1.00 35.19 154 LEU A O 1
#

Secondary structure (DSSP, 8-state):
----EEEEEE-------TTS-SS--HIIIIIHHHHTT--HHHHHHHHHHHH--TTTEEEEEE-SS-HHHHHHHHHHHHTTSPP--PPPP---S-SS-GGGSS-------SSS-------------GGGTTT-HHHHHHHHHHHGGGTTTT----

Foldseek 3Di:
DKDKDKDKDLPDPVPCPVPDDPPDDCCRQPVVCVVVVHDSVVVVVVCCVQRQAPVRIDIDIDTPDDPVVVVVVCCVPPVPGHHPPDDDDDDPDFSDDPVRPPDDDDDDDPDDDDDDDDDDGDDPPVVVVVVVVVVVVVCVVVVCVVPDPPDDDD

Nearest PDB structu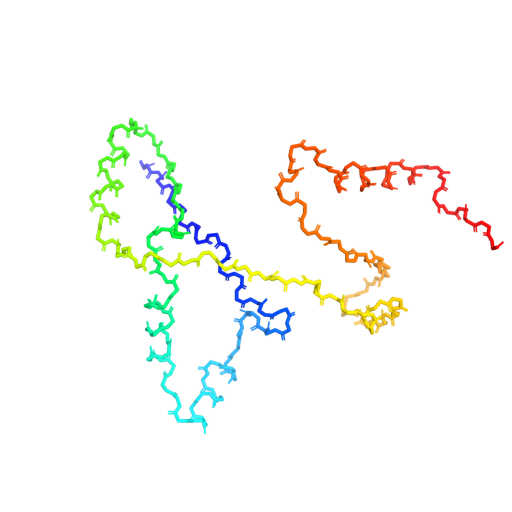res (foldseek):
  5wob-assembly4_H  TM=9.696E-01  e=7.575E-07  Homo sapiens
  5wob-assembly2_C  TM=9.725E-01  e=8.633E-07  Homo sapiens
  4pfc-assembly1_B  TM=9.657E-01  e=2.019E-06  Homo sapiens
  5wob-assembly1_B  TM=9.655E-01  e=1.892E-06  Homo sapiens
  3tuv-assembly1_A  TM=9.713E-01  e=2.800E-06  Rattus norvegicus

Solvent-accessible surface area (backbone atoms only — not comparable to full-atom values): 10491 Å² total; per-residue (Å²): 136,85,75,69,49,74,48,73,43,62,64,72,81,70,76,44,62,96,85,52,81,75,82,70,50,67,55,70,63,46,54,54,33,52,76,68,72,46,58,61,68,58,54,51,50,51,49,42,71,74,68,66,27,46,79,63,52,42,78,49,77,47,65,92,68,56,69,70,58,52,50,52,53,47,48,74,71,53,67,80,56,56,68,71,78,67,80,82,91,77,80,89,75,72,96,64,57,77,92,67,50,96,71,85,86,86,78,86,70,93,59,94,79,89,84,88,84,88,83,78,95,72,80,87,56,71,92,45,55,89,76,32,61,72,57,56,55,52,48,52,61,61,63,42,60,80,80,58,73,89,71,74,84,132